Protein AF-A0A8D8NFB2-F1 (afdb_monomer)

Foldseek 3Di:
DDDDDDDDDDPPPPPDVVVVPPDDPDPDPPDPPPPPPPPDDCVSVVDDPPPDPPDPPDDLLVCLLVLNDDLVNCVVDPCQQDADPVRDGSLNSNVVSVNVNSNVSCVVNPDPPDVPPDDD

Secondary structure (DSSP, 8-state):
----------------TTGGGSS-----TTS----------TTTTT-PPP---S-----HHHHHHHT---HHHHHH-TTTT---TTS--HHHHHHHTT-HHHHHHHHHHS---S--SS--

Radius of gyration: 38.21 Å; Cα contacts (8 Å, |Δi|>4): 72; chains: 1; bounding box: 85×61×91 Å

InterPro domains:
  IPR002110 Ankyrin repeat [PF00023] (86-107)
  IPR002110 Ankyrin repeat [PS50088] (86-108)
  IPR036770 Ankyrin repeat-containing domain superfamily [G3DSA:1.25.40.20] (28-113)
  IPR036770 Ankyrin repeat-containing domain superfamily [SSF48403] (51-108)

Organism: Culex pipiens (NCBI:txid7175)

Mean predicted aligned error: 18.85 Å

Sequence (120 aa):
MSSSPNSDEERKLDFNPLLLAGSGNRKSAFLPYKPTTTVLTNLQRGNTEANIPSEICLNFHEKTGQGEITEEQVRAEKTVDSVDSNNYTPLHWACYYGQLSSVQILIKLVPWEGKLGHRF

pLDDT: mean 70.87, std 17.36, range [35.88, 95.38]

Nearest PDB structures (foldseek):
  3uxg-assembly1_A  TM=8.932E-01  e=1.531E-02  Homo sapiens
  3v30-assembly1_A  TM=8.862E-01  e=3.362E-02  Homo sapiens
  4qqi-assembly1_A  TM=9.117E-01  e=2.147E-01  Homo sapiens
  8csl-assembly1_A  TM=8.448E-01  e=3.561E-01  Homo sapiens

Solvent-accessible surface area (backbone atoms only — not comparable to full-atom values): 8205 Å² total; per-residue (Å²): 144,84,81,87,85,91,83,90,82,85,79,79,72,82,81,61,78,76,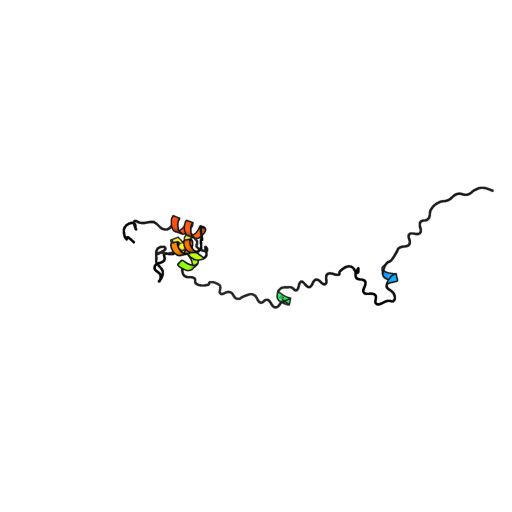70,74,70,70,84,70,98,69,86,61,93,79,59,81,80,70,78,78,75,78,77,65,52,62,71,77,71,66,64,69,84,79,87,66,72,94,67,80,89,65,54,70,43,54,34,21,34,70,40,75,61,49,72,66,58,56,69,68,42,90,58,70,75,49,56,49,99,84,69,44,32,27,63,52,36,5,58,75,61,64,20,62,70,26,39,53,50,47,65,72,69,52,76,85,74,74,74,89,72,73,77,134

Structure (mmCIF, N/CA/C/O backbone):
data_AF-A0A8D8NFB2-F1
#
_entry.id   AF-A0A8D8NFB2-F1
#
loop_
_atom_site.group_PDB
_atom_site.id
_atom_site.type_symbol
_atom_site.label_atom_id
_atom_site.label_alt_id
_atom_site.label_comp_id
_atom_site.label_asym_id
_atom_site.label_entity_id
_atom_site.label_seq_id
_atom_site.pdbx_PDB_ins_code
_atom_site.Cartn_x
_atom_site.Cartn_y
_atom_site.Cartn_z
_atom_site.occupancy
_atom_site.B_iso_or_equiv
_atom_site.auth_seq_id
_atom_site.auth_comp_id
_atom_site.auth_asym_id
_atom_site.auth_atom_id
_atom_site.pdbx_PDB_model_num
ATOM 1 N N . MET A 1 1 ? -73.902 41.406 66.898 1.00 44.44 1 MET A N 1
ATOM 2 C CA . MET A 1 1 ? -73.338 40.041 66.875 1.00 44.44 1 MET A CA 1
ATOM 3 C C . MET A 1 1 ? -73.415 39.522 65.448 1.00 44.44 1 MET A C 1
ATOM 5 O O . MET A 1 1 ? -74.512 39.405 64.926 1.00 44.44 1 MET A O 1
ATOM 9 N N . SER A 1 2 ? -72.269 39.321 64.806 1.00 38.69 2 SER A N 1
ATOM 10 C CA . SER A 1 2 ? -72.095 38.982 63.379 1.00 38.69 2 SER A CA 1
ATOM 11 C C . SER A 1 2 ? -70.613 38.609 63.218 1.00 38.69 2 SER A C 1
ATOM 13 O O . SER A 1 2 ? -69.800 39.301 63.823 1.00 38.69 2 SER A O 1
ATOM 15 N N . SER A 1 3 ? -70.110 37.613 62.497 1.00 35.88 3 SER A N 1
ATOM 16 C CA . SER A 1 3 ? -70.592 36.544 61.610 1.00 35.88 3 SER A CA 1
ATOM 17 C C . SER A 1 3 ? -69.379 35.600 61.408 1.00 35.88 3 SER A C 1
ATOM 19 O O . SER A 1 3 ? -68.249 36.048 61.591 1.00 35.88 3 SER A O 1
ATOM 21 N N . SER A 1 4 ? -69.549 34.339 60.994 1.00 48.81 4 SER A N 1
ATOM 22 C CA . SER A 1 4 ? -68.459 33.551 60.352 1.00 48.81 4 SER A CA 1
ATOM 23 C C . SER A 1 4 ? -68.339 33.941 58.861 1.00 48.81 4 SER A C 1
ATOM 25 O O . SER A 1 4 ? -69.361 34.386 58.326 1.00 48.81 4 SER A O 1
ATOM 27 N N . PRO A 1 5 ? -67.169 33.831 58.170 1.00 46.78 5 PRO A N 1
ATOM 28 C CA . PRO A 1 5 ? -66.704 32.557 57.568 1.00 46.78 5 PRO A CA 1
ATOM 29 C C . PRO A 1 5 ? -65.159 32.387 57.373 1.00 46.78 5 PRO A C 1
ATOM 31 O O . PRO A 1 5 ? -64.368 33.262 57.696 1.00 46.78 5 PRO A O 1
ATOM 34 N N . ASN A 1 6 ? -64.772 31.213 56.846 1.00 45.38 6 ASN A N 1
ATOM 35 C CA . ASN A 1 6 ? -63.434 30.689 56.485 1.00 45.38 6 ASN A CA 1
ATOM 36 C C . ASN A 1 6 ? -62.511 31.618 55.668 1.00 45.38 6 ASN A C 1
ATOM 38 O O . ASN A 1 6 ? -63.019 32.322 54.801 1.00 45.38 6 ASN A O 1
ATOM 42 N N . SER A 1 7 ? -61.179 31.476 55.807 1.00 42.31 7 SER A N 1
ATOM 43 C CA . SER A 1 7 ? -60.202 31.262 54.700 1.00 42.31 7 SER A CA 1
ATOM 44 C C . SER A 1 7 ? -58.738 31.267 55.191 1.00 42.31 7 SER A C 1
ATOM 46 O O . SER A 1 7 ? -58.304 32.178 55.885 1.00 42.31 7 SER A O 1
ATOM 48 N N . ASP A 1 8 ? -58.013 30.217 54.799 1.00 48.75 8 ASP A N 1
ATOM 49 C CA . ASP A 1 8 ? -56.652 30.256 54.247 1.00 48.75 8 ASP A CA 1
ATOM 50 C C . ASP A 1 8 ? -55.477 30.750 55.114 1.00 48.75 8 ASP A C 1
ATOM 52 O O . ASP A 1 8 ? -55.071 31.899 55.035 1.00 48.75 8 ASP A O 1
ATOM 56 N N . GLU A 1 9 ? -54.789 29.822 55.790 1.00 46.47 9 GLU A N 1
ATOM 57 C CA . GLU A 1 9 ? -53.317 29.840 55.787 1.00 46.47 9 GLU A CA 1
ATOM 58 C C . GLU A 1 9 ? -52.770 28.404 55.723 1.00 46.47 9 GLU A C 1
ATOM 60 O O . GLU A 1 9 ? -52.725 27.657 56.707 1.00 46.47 9 GLU A O 1
ATOM 65 N N . GLU A 1 10 ? -52.375 28.010 54.510 1.00 48.19 10 GLU A N 1
ATOM 66 C CA . GLU A 1 10 ? -51.561 26.834 54.218 1.00 48.19 10 GLU A CA 1
ATOM 67 C C . GLU A 1 10 ? -50.286 26.844 55.072 1.00 48.19 10 GLU A C 1
ATOM 69 O O . GLU A 1 10 ? -49.319 27.551 54.784 1.00 48.19 10 GLU A O 1
ATOM 74 N N . ARG A 1 11 ? -50.216 25.979 56.087 1.00 50.34 11 ARG A N 1
ATOM 75 C CA . ARG A 1 11 ? -48.919 25.584 56.642 1.00 50.34 11 ARG A CA 1
ATOM 76 C C . ARG A 1 11 ? -48.228 24.680 55.627 1.00 50.34 11 ARG A C 1
ATOM 78 O O . ARG A 1 11 ? -48.408 23.462 55.655 1.00 50.34 11 ARG A O 1
ATOM 85 N N . LYS A 1 12 ? -47.428 25.279 54.742 1.00 45.62 12 LYS A N 1
ATOM 86 C CA . LYS A 1 12 ? -46.361 24.577 54.022 1.00 45.62 12 LYS A CA 1
ATOM 87 C C . LYS A 1 12 ? -45.394 24.022 55.061 1.00 45.62 12 LYS A C 1
ATOM 89 O O . LYS A 1 12 ? -44.517 24.712 55.565 1.00 45.62 12 LYS A O 1
ATOM 94 N N . LEU A 1 13 ? -45.628 22.775 55.447 1.00 47.94 13 LEU A N 1
ATOM 95 C CA . LEU A 1 13 ? -44.647 21.983 56.164 1.00 47.94 13 LEU A CA 1
ATOM 96 C C . LEU A 1 13 ? -43.522 21.711 55.168 1.00 47.94 13 LEU A C 1
ATOM 98 O O . LEU A 1 13 ? -43.679 20.878 54.276 1.00 47.94 13 LEU A O 1
ATOM 102 N N . ASP A 1 14 ? -42.419 22.442 55.303 1.00 49.03 14 ASP A N 1
ATOM 103 C CA . ASP A 1 14 ? -41.181 22.180 54.576 1.00 49.03 14 ASP A CA 1
ATOM 104 C C . ASP A 1 14 ? -40.691 20.780 54.957 1.00 49.03 14 ASP A C 1
ATOM 106 O O . ASP A 1 14 ? -40.036 20.549 55.978 1.00 49.03 14 ASP A O 1
ATOM 110 N N . PHE A 1 15 ? -41.112 19.804 54.159 1.00 55.28 15 PHE A N 1
ATOM 111 C CA . PHE A 1 15 ? -40.848 18.398 54.384 1.00 55.28 15 PHE A CA 1
ATOM 112 C C . PHE A 1 15 ? -39.375 18.139 54.068 1.00 55.28 15 PHE A C 1
ATOM 114 O O . PHE A 1 15 ? -39.011 17.891 52.923 1.00 55.28 15 PHE A O 1
ATOM 121 N N . ASN A 1 16 ? -38.512 18.234 55.080 1.00 54.22 16 ASN A N 1
ATOM 122 C CA . ASN A 1 16 ? -37.088 17.938 54.961 1.00 54.22 16 ASN A CA 1
ATOM 123 C C . ASN A 1 16 ? -36.855 16.428 55.141 1.00 54.22 16 ASN A C 1
ATOM 125 O O . ASN A 1 16 ? -36.821 15.946 56.279 1.00 54.22 16 ASN A O 1
ATOM 129 N N . PRO A 1 17 ? -36.638 15.649 54.060 1.00 52.06 17 PRO A N 1
ATOM 130 C CA . PRO A 1 17 ? -36.570 14.186 54.133 1.00 52.06 17 PRO A CA 1
ATOM 131 C C . PRO A 1 17 ? -35.305 13.689 54.847 1.00 52.06 17 PRO A C 1
ATOM 133 O O . PRO A 1 17 ? -35.190 12.514 55.185 1.00 52.06 17 PRO A O 1
ATOM 136 N N . LEU A 1 18 ? -34.345 14.590 55.078 1.00 53.81 18 LEU A N 1
ATOM 137 C CA . LEU A 1 18 ? -33.061 14.306 55.711 1.00 53.81 18 LEU A CA 1
ATOM 138 C C . LEU A 1 18 ? -33.159 14.122 57.231 1.00 53.81 18 LEU A C 1
ATOM 140 O O . LEU A 1 18 ? -32.266 13.509 57.811 1.00 53.81 18 LEU A O 1
ATOM 144 N N . LEU A 1 19 ? -34.224 14.606 57.883 1.00 51.75 19 LEU A N 1
ATOM 145 C CA . LEU A 1 19 ? -34.332 14.540 59.346 1.00 51.75 19 LEU A CA 1
ATOM 146 C C . LEU A 1 19 ? -34.880 13.198 59.870 1.00 51.75 19 LEU A C 1
ATOM 148 O O . LEU A 1 19 ? -34.699 1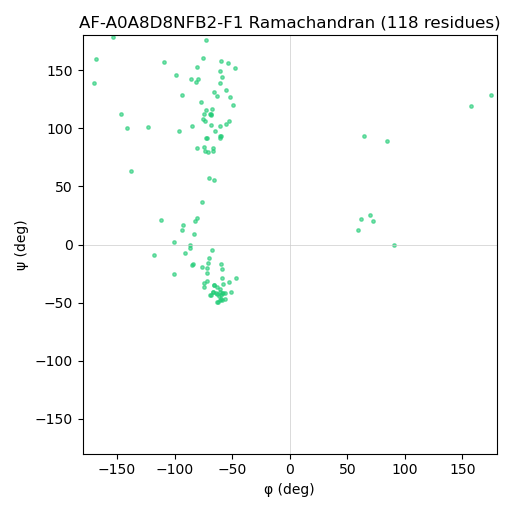2.885 61.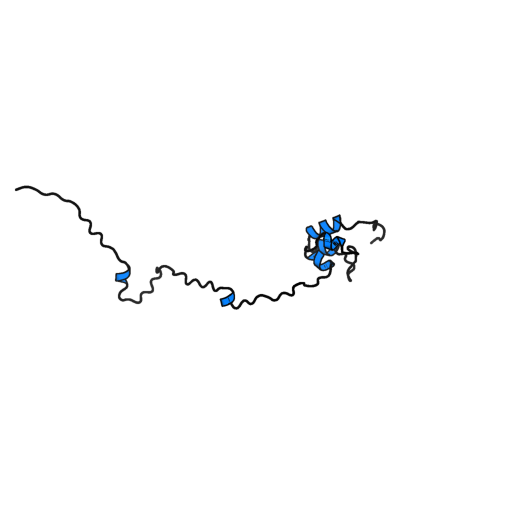042 1.00 51.75 19 LEU A O 1
ATOM 152 N N . LEU A 1 20 ? -35.508 12.377 59.016 1.00 50.56 20 LEU A N 1
ATOM 153 C CA . LEU A 1 20 ? -36.073 11.072 59.406 1.00 50.56 20 LEU A CA 1
ATOM 154 C C . LEU A 1 20 ? -35.048 9.920 59.341 1.00 50.56 20 LEU A C 1
ATOM 156 O O . LEU A 1 20 ? -35.349 8.791 59.717 1.00 50.56 20 LEU A O 1
ATOM 160 N N . ALA A 1 21 ? -33.820 10.188 58.889 1.00 52.41 21 ALA A N 1
ATOM 161 C CA . ALA A 1 21 ? -32.740 9.197 58.831 1.00 52.41 21 ALA A CA 1
ATOM 162 C C . ALA A 1 21 ? -31.985 9.032 60.170 1.00 52.41 21 ALA A C 1
ATOM 164 O O . ALA A 1 21 ? -30.948 8.369 60.228 1.00 52.41 21 ALA A O 1
ATOM 165 N N . GLY A 1 22 ? -32.491 9.632 61.252 1.00 53.34 22 GLY A N 1
ATOM 166 C CA . GLY A 1 22 ? -31.990 9.427 62.604 1.00 53.34 22 GLY A CA 1
ATOM 167 C C . GLY A 1 22 ? -32.436 8.078 63.165 1.00 53.34 22 GLY A C 1
ATOM 168 O O . GLY A 1 22 ? -33.583 7.916 63.563 1.00 53.34 22 GLY A O 1
ATOM 169 N N . SER A 1 23 ? -31.483 7.152 63.267 1.00 55.12 23 SER A N 1
ATOM 170 C CA . SER A 1 23 ? -31.572 5.854 63.951 1.00 55.12 23 SER A CA 1
ATOM 171 C C . SER A 1 23 ? -32.172 4.702 63.137 1.00 55.12 23 SER A C 1
ATOM 173 O O . SER A 1 23 ? -33.358 4.385 63.179 1.00 55.12 23 SER A O 1
ATOM 175 N N . GLY A 1 24 ? -31.291 4.004 62.423 1.00 51.16 24 GLY A N 1
ATOM 176 C CA . GLY A 1 24 ? -31.569 2.669 61.913 1.00 51.16 24 GLY A CA 1
ATOM 177 C C . GLY A 1 24 ? -30.683 2.331 60.730 1.00 51.16 24 GLY A C 1
ATOM 178 O O . GLY A 1 24 ? -30.760 2.978 59.693 1.00 51.16 24 GLY A O 1
ATOM 179 N N . ASN A 1 25 ? -29.872 1.286 60.876 1.00 54.38 25 ASN A N 1
ATOM 180 C CA . ASN A 1 25 ? -29.001 0.695 59.855 1.00 54.38 25 ASN A CA 1
ATOM 181 C C . ASN A 1 25 ? -29.809 0.065 58.693 1.00 54.38 25 ASN A C 1
ATOM 183 O O . ASN A 1 25 ? -29.692 -1.122 58.388 1.00 54.38 25 ASN A O 1
ATOM 187 N N . ARG A 1 26 ? -30.687 0.835 58.045 1.00 55.75 26 ARG A N 1
ATOM 188 C CA . ARG A 1 26 ? -31.522 0.370 56.938 1.00 55.75 26 ARG A CA 1
ATOM 189 C C . ARG A 1 26 ? -30.836 0.754 55.638 1.00 55.75 26 ARG A C 1
ATOM 191 O O . ARG A 1 26 ? -30.944 1.885 55.172 1.00 55.75 26 ARG A O 1
ATOM 198 N N . LYS A 1 27 ? -30.121 -0.208 55.054 1.00 56.69 27 LYS A N 1
ATOM 199 C CA . LYS A 1 27 ? -29.625 -0.132 53.675 1.00 56.69 27 LYS A CA 1
ATOM 200 C C . LYS A 1 27 ? -30.838 -0.170 52.738 1.00 56.69 27 LYS A C 1
ATOM 202 O O . LYS A 1 27 ? -31.226 -1.232 52.264 1.00 56.69 27 LYS A O 1
ATOM 207 N N . SER A 1 28 ? -31.505 0.968 52.559 1.00 55.81 28 SER A N 1
ATOM 208 C CA . SER A 1 28 ? -32.585 1.102 51.583 1.00 55.81 28 SER A CA 1
ATOM 209 C C . SER A 1 28 ? -32.011 0.894 50.182 1.00 55.81 28 SER A C 1
ATOM 211 O O . SER A 1 28 ? -31.046 1.559 49.807 1.00 55.81 28 SER A O 1
ATOM 213 N N . ALA A 1 29 ? -32.616 -0.005 49.405 1.00 57.41 29 ALA A N 1
ATOM 214 C CA . ALA A 1 29 ? -32.268 -0.249 48.003 1.00 57.41 29 ALA A CA 1
ATOM 215 C C . ALA A 1 29 ? -32.609 0.936 47.073 1.00 57.41 29 ALA A C 1
ATOM 217 O O . ALA A 1 29 ? -32.274 0.907 45.895 1.00 57.41 29 ALA A O 1
ATOM 218 N N . PHE A 1 30 ? -33.257 1.980 47.603 1.00 65.19 30 PHE A N 1
ATOM 219 C CA . PHE A 1 30 ? -33.712 3.158 46.861 1.00 65.19 30 PHE A CA 1
ATOM 220 C C . PHE A 1 30 ? -32.952 4.438 47.227 1.00 65.19 30 PHE A C 1
ATOM 222 O O . PHE A 1 30 ? -33.449 5.542 47.016 1.00 65.19 30 PHE A O 1
ATOM 229 N N . LEU A 1 31 ? -31.748 4.322 47.793 1.00 63.19 31 LEU A N 1
ATOM 230 C CA . LEU A 1 31 ? -30.850 5.473 47.839 1.00 63.19 31 LEU A CA 1
ATOM 231 C C . LEU A 1 31 ? -30.541 5.905 46.395 1.00 63.19 31 LEU A C 1
ATOM 233 O O . LEU A 1 31 ? -30.312 5.030 45.556 1.00 63.19 31 LEU A O 1
ATOM 237 N N . PRO A 1 32 ? -30.504 7.217 46.088 1.00 65.75 32 PRO A N 1
ATOM 238 C CA . PRO A 1 32 ? -29.977 7.688 44.817 1.00 65.75 32 PRO A CA 1
ATOM 239 C C . PRO A 1 32 ? -28.618 7.030 44.600 1.00 65.75 32 PRO A C 1
ATOM 241 O O . PRO A 1 32 ? -27.727 7.176 45.444 1.00 65.75 32 PRO A O 1
ATOM 244 N N . TYR A 1 33 ? -28.479 6.269 43.510 1.00 61.84 33 TYR A N 1
ATOM 245 C CA . TYR A 1 33 ? -27.187 5.743 43.097 1.00 61.84 33 TYR A CA 1
ATOM 246 C C . TYR A 1 33 ? -26.266 6.949 42.954 1.00 61.84 33 TYR A C 1
ATOM 248 O O . TYR A 1 33 ? -26.381 7.716 42.003 1.00 61.84 33 TYR A O 1
ATOM 256 N N . LYS A 1 34 ? -25.373 7.154 43.925 1.00 61.84 34 LYS A N 1
ATOM 257 C CA . LYS A 1 34 ? -24.195 7.976 43.699 1.00 61.84 34 LYS A CA 1
ATOM 258 C C . LYS A 1 34 ? -23.380 7.148 42.717 1.00 61.84 34 LYS A C 1
ATOM 260 O O . LYS A 1 34 ? -22.950 6.064 43.119 1.00 61.84 34 LYS A O 1
ATOM 265 N N . PRO A 1 35 ? -23.216 7.555 41.447 1.00 57.81 35 PRO A N 1
ATOM 266 C CA . PRO A 1 35 ? -22.238 6.893 40.616 1.00 57.81 35 PRO A CA 1
ATOM 267 C C . PRO A 1 35 ? -20.905 7.121 41.324 1.00 57.81 35 PRO A C 1
ATOM 269 O O . PRO A 1 35 ? -20.350 8.217 41.308 1.00 57.81 35 PRO A O 1
ATOM 272 N N . THR A 1 36 ? -20.411 6.106 42.030 1.00 60.81 36 THR A N 1
ATOM 273 C CA . THR A 1 36 ? -18.994 6.026 42.351 1.00 60.81 36 THR A CA 1
ATOM 274 C C . THR A 1 36 ? -18.349 5.809 40.998 1.00 60.81 36 THR A C 1
ATOM 276 O O . THR A 1 36 ? -18.218 4.677 40.547 1.00 60.81 36 THR A O 1
ATOM 279 N N . THR A 1 37 ? -18.123 6.900 40.273 1.00 59.03 37 THR A N 1
ATOM 280 C CA . THR A 1 37 ? -17.576 6.901 38.925 1.00 59.03 37 THR A CA 1
ATOM 281 C C . THR A 1 37 ? -16.199 6.261 39.007 1.00 59.03 37 THR A C 1
ATOM 283 O O . THR A 1 37 ? -15.211 6.920 39.306 1.00 59.03 37 THR A O 1
ATOM 286 N N . THR A 1 38 ? -16.125 4.954 38.770 1.00 61.75 38 THR A N 1
ATOM 287 C CA . THR A 1 38 ? -14.879 4.180 38.717 1.00 61.75 38 THR A CA 1
ATOM 288 C C . THR A 1 38 ? -14.181 4.344 37.371 1.00 61.75 38 THR A C 1
ATOM 290 O O . THR A 1 38 ? -13.380 3.499 36.972 1.00 61.75 38 THR A O 1
ATOM 293 N N . VAL A 1 39 ? -14.457 5.439 36.654 1.00 68.75 39 VAL A N 1
ATOM 294 C CA . VAL A 1 39 ? -13.742 5.789 35.429 1.00 68.75 39 VAL A CA 1
ATOM 295 C C . VAL A 1 39 ? -12.358 6.277 35.838 1.00 68.75 39 VAL A C 1
ATOM 297 O O . VAL A 1 39 ? -12.091 7.468 35.958 1.00 68.75 39 VAL A O 1
ATOM 300 N N . LEU A 1 40 ? -11.486 5.312 36.108 1.00 66.00 40 LEU A N 1
ATOM 301 C CA . LEU A 1 40 ? -10.072 5.546 36.290 1.00 66.00 40 LEU A CA 1
ATOM 302 C C . LEU A 1 40 ? -9.492 6.018 34.950 1.00 66.00 40 LEU A C 1
ATOM 304 O O . LEU A 1 40 ? -9.754 5.424 33.898 1.00 66.00 40 LEU A O 1
ATOM 308 N N . THR A 1 41 ? -8.732 7.107 34.985 1.00 73.88 41 THR A N 1
ATOM 309 C CA . THR A 1 41 ? -7.965 7.616 33.842 1.00 73.88 41 THR A CA 1
ATOM 310 C C . THR A 1 41 ? -6.964 6.554 33.372 1.00 73.88 41 THR A C 1
ATOM 312 O O . THR A 1 41 ? -6.593 5.661 34.135 1.00 73.88 41 THR A O 1
ATOM 315 N N . ASN A 1 42 ? -6.498 6.623 32.121 1.00 65.69 42 ASN A N 1
ATOM 316 C CA . ASN A 1 42 ? -5.527 5.651 31.587 1.00 65.69 42 ASN A CA 1
ATOM 317 C C . ASN A 1 42 ? -4.280 5.498 32.481 1.00 65.69 42 ASN A C 1
ATOM 319 O O . ASN A 1 42 ? -3.765 4.392 32.629 1.00 65.69 42 ASN A O 1
ATOM 323 N N . LEU A 1 43 ? -3.882 6.579 33.158 1.00 66.12 43 LEU A N 1
ATOM 324 C CA . LEU A 1 43 ? -2.793 6.604 34.132 1.00 66.12 43 LEU A CA 1
ATOM 325 C C . LEU A 1 43 ? -3.096 5.779 35.394 1.00 66.12 43 LEU A C 1
ATOM 327 O O . LEU A 1 43 ? -2.246 5.035 35.870 1.00 66.12 43 LEU A O 1
ATOM 331 N N . GLN A 1 44 ? -4.327 5.847 35.907 1.00 72.81 44 GLN A N 1
ATOM 332 C CA . GLN A 1 44 ? -4.771 5.067 37.069 1.00 72.81 44 GLN A CA 1
ATOM 333 C C . GLN A 1 44 ? -4.920 3.564 36.764 1.00 72.81 44 GLN A C 1
ATOM 335 O O . GLN A 1 44 ? -4.979 2.762 37.692 1.00 72.81 44 GLN A O 1
ATOM 340 N N . ARG A 1 45 ? -4.963 3.177 35.479 1.00 70.81 45 ARG A N 1
ATOM 341 C CA . ARG A 1 45 ? -4.922 1.775 35.023 1.00 70.81 45 ARG A CA 1
ATOM 342 C C . ARG A 1 45 ? -3.509 1.251 34.739 1.00 70.81 45 ARG A C 1
ATOM 344 O O . ARG A 1 45 ? -3.368 0.061 34.490 1.00 70.81 45 ARG A O 1
ATOM 351 N N . GLY A 1 46 ? -2.481 2.103 34.777 1.00 69.69 46 GLY A N 1
ATOM 352 C CA . GLY A 1 46 ? -1.103 1.700 34.477 1.00 69.69 46 GLY A CA 1
ATOM 353 C C . GLY A 1 46 ? -0.832 1.425 32.994 1.00 69.69 46 GLY A C 1
ATOM 354 O O . GLY A 1 46 ? 0.138 0.745 32.674 1.00 69.69 46 GLY A O 1
ATOM 355 N N . ASN A 1 47 ? -1.661 1.944 32.082 1.00 74.44 47 ASN A N 1
ATOM 356 C CA . ASN A 1 47 ? -1.398 1.827 30.649 1.00 74.44 47 ASN A CA 1
ATOM 357 C C . ASN A 1 47 ? -0.249 2.775 30.275 1.00 74.44 47 ASN A C 1
ATOM 359 O O . ASN A 1 47 ? -0.439 3.990 30.229 1.00 74.44 47 ASN A O 1
ATOM 363 N N . THR A 1 48 ? 0.937 2.228 30.022 1.00 71.75 48 THR A N 1
ATOM 364 C CA . THR A 1 48 ? 2.068 2.966 29.446 1.00 71.75 48 THR A CA 1
ATOM 365 C C . THR A 1 48 ? 1.914 3.047 27.932 1.00 71.75 48 THR A C 1
ATOM 367 O O . THR A 1 48 ? 1.507 2.066 27.308 1.00 71.75 48 THR A O 1
ATOM 370 N N . GLU A 1 49 ? 2.239 4.197 27.338 1.00 71.81 49 GLU A N 1
ATOM 371 C CA . GLU A 1 49 ? 2.263 4.362 25.882 1.00 71.81 49 GLU A CA 1
ATOM 372 C C . GLU A 1 49 ? 3.122 3.258 25.254 1.00 71.81 49 GLU A C 1
ATOM 374 O O . GLU A 1 49 ? 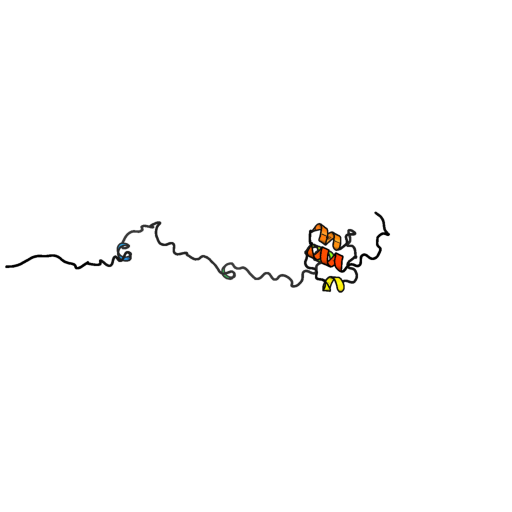4.257 3.016 25.673 1.00 71.81 49 GLU A O 1
ATOM 379 N N . ALA A 1 50 ? 2.556 2.534 24.287 1.00 67.69 50 ALA A N 1
ATOM 380 C CA . ALA A 1 50 ? 3.299 1.511 23.575 1.00 67.69 50 ALA A CA 1
ATOM 381 C C . ALA A 1 50 ? 4.381 2.205 22.740 1.00 67.69 50 ALA A C 1
ATOM 383 O O . ALA A 1 50 ? 4.066 2.972 21.832 1.00 67.69 50 ALA A O 1
ATOM 384 N N . ASN A 1 51 ? 5.651 1.933 23.047 1.00 74.81 51 ASN A N 1
ATOM 385 C CA . ASN A 1 51 ? 6.777 2.325 22.206 1.00 74.81 51 ASN A CA 1
ATOM 386 C C . ASN A 1 51 ? 6.766 1.455 20.941 1.00 74.81 51 ASN A C 1
ATOM 388 O O . ASN A 1 51 ? 7.448 0.432 20.866 1.00 74.81 51 ASN A O 1
ATOM 392 N N . ILE A 1 52 ? 5.908 1.811 19.989 1.00 72.62 52 ILE A N 1
ATOM 393 C CA . ILE A 1 52 ? 5.851 1.175 18.677 1.00 72.62 52 ILE A CA 1
ATOM 394 C C . ILE A 1 52 ? 7.037 1.744 17.885 1.00 72.62 52 ILE A C 1
ATOM 396 O O . ILE A 1 52 ? 7.132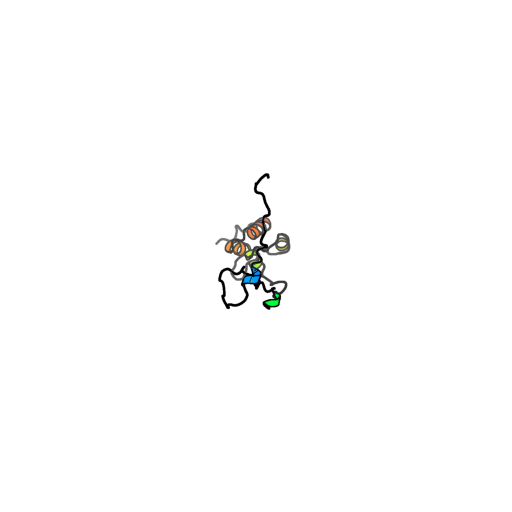 2.970 17.775 1.00 72.62 52 ILE A O 1
ATOM 400 N N . PRO A 1 53 ? 7.967 0.915 17.369 1.00 67.44 53 PRO A N 1
ATOM 401 C CA . PRO A 1 53 ? 9.047 1.422 16.531 1.00 67.44 53 PRO A CA 1
ATOM 402 C C . PRO A 1 53 ? 8.439 2.193 15.359 1.00 67.44 53 PRO A C 1
ATOM 404 O O . PRO A 1 53 ? 7.491 1.725 14.730 1.00 67.44 53 PRO A O 1
ATOM 407 N N . SER A 1 54 ? 8.973 3.387 15.104 1.00 65.69 54 SER A N 1
ATOM 408 C CA . SER A 1 54 ? 8.365 4.392 14.228 1.00 65.69 54 SER A CA 1
ATOM 409 C C . SER A 1 54 ? 8.143 3.918 12.793 1.00 65.69 54 SER A C 1
ATOM 411 O O . SER A 1 54 ? 7.290 4.475 12.117 1.00 65.69 54 SER A O 1
ATOM 413 N N . GLU A 1 55 ? 8.856 2.883 12.342 1.00 63.03 55 GLU A N 1
ATOM 414 C CA . GLU A 1 55 ? 8.611 2.234 11.057 1.00 63.03 55 GLU A CA 1
ATOM 415 C C . GLU A 1 55 ? 8.916 0.736 11.159 1.00 63.03 55 GLU A C 1
ATOM 417 O O . GLU A 1 55 ? 10.067 0.320 11.309 1.00 63.03 55 GLU A O 1
ATOM 422 N N . ILE A 1 56 ? 7.883 -0.102 11.062 1.00 64.44 56 ILE A N 1
ATOM 423 C CA . ILE A 1 56 ? 8.084 -1.513 10.734 1.00 64.44 56 ILE A CA 1
ATOM 424 C C . ILE A 1 56 ? 8.538 -1.524 9.272 1.00 64.44 56 ILE A C 1
ATOM 426 O O . ILE A 1 56 ? 7.789 -1.134 8.377 1.00 64.44 56 ILE A O 1
ATOM 430 N N . CYS A 1 57 ? 9.792 -1.903 9.025 1.00 64.19 57 CYS A N 1
ATOM 431 C CA . CYS A 1 57 ? 10.347 -1.942 7.676 1.00 64.19 57 CYS A CA 1
ATOM 432 C C . CYS A 1 57 ? 9.772 -3.154 6.929 1.00 64.19 57 CYS A C 1
ATOM 434 O O . CYS A 1 57 ? 10.347 -4.238 6.936 1.00 64.19 57 CYS A O 1
ATOM 436 N N . LEU A 1 58 ? 8.585 -2.974 6.356 1.00 72.00 58 LEU A N 1
ATOM 437 C CA . LEU A 1 58 ? 7.895 -3.986 5.564 1.00 72.00 58 LEU A CA 1
ATOM 438 C C . LEU A 1 58 ? 8.465 -4.045 4.145 1.00 72.00 58 LEU A C 1
ATOM 440 O O . LEU A 1 58 ? 8.761 -3.004 3.541 1.00 72.00 58 LEU A O 1
ATOM 444 N N . ASN A 1 59 ? 8.558 -5.254 3.594 1.00 86.12 59 ASN A N 1
ATOM 445 C CA . ASN A 1 59 ? 8.850 -5.465 2.179 1.00 86.12 59 ASN A CA 1
ATOM 446 C C . ASN A 1 59 ? 7.746 -4.800 1.332 1.00 86.12 59 ASN A C 1
ATOM 448 O O . ASN A 1 59 ? 6.586 -4.731 1.741 1.00 86.12 59 ASN A O 1
ATOM 452 N N . PHE A 1 60 ? 8.082 -4.324 0.131 1.00 87.56 60 PHE A N 1
ATOM 453 C CA . PHE A 1 60 ? 7.126 -3.704 -0.790 1.00 87.56 60 PHE A CA 1
ATOM 454 C C . PHE A 1 60 ? 5.882 -4.585 -1.008 1.00 87.56 60 PHE A C 1
ATOM 456 O O . PHE A 1 60 ? 4.758 -4.096 -0.943 1.00 87.56 60 PHE A O 1
ATOM 463 N N . HIS A 1 61 ? 6.071 -5.900 -1.144 1.00 89.50 61 HIS A N 1
ATOM 464 C CA . HIS A 1 61 ? 4.995 -6.891 -1.245 1.00 89.50 61 HIS A CA 1
ATOM 465 C C . HIS A 1 61 ? 4.019 -6.836 -0.057 1.00 89.50 61 HIS A C 1
ATOM 467 O O . HIS A 1 61 ? 2.804 -6.776 -0.240 1.00 89.50 61 HIS A O 1
ATOM 473 N N . GLU A 1 62 ? 4.538 -6.777 1.166 1.00 88.94 62 GLU A N 1
ATOM 474 C CA . GLU A 1 62 ? 3.729 -6.709 2.385 1.00 88.94 62 GLU A CA 1
ATOM 475 C C . GLU A 1 62 ? 2.966 -5.385 2.463 1.00 88.94 62 GLU A C 1
ATOM 477 O O . GLU A 1 62 ? 1.772 -5.386 2.765 1.00 88.94 62 GLU A O 1
ATOM 482 N N . LYS A 1 63 ? 3.608 -4.268 2.091 1.00 88.88 63 LYS A N 1
ATOM 483 C CA . LYS A 1 63 ? 2.950 -2.952 2.020 1.00 88.88 63 LYS A CA 1
ATOM 484 C C . LYS A 1 63 ? 1.766 -2.964 1.052 1.00 88.88 63 LYS A C 1
ATOM 486 O O . LYS A 1 63 ? 0.701 -2.440 1.376 1.00 88.88 63 LYS A O 1
ATOM 491 N N . THR A 1 64 ? 1.910 -3.612 -0.110 1.00 91.31 64 THR A N 1
ATOM 492 C CA . THR A 1 64 ? 0.792 -3.771 -1.059 1.00 91.31 64 THR A CA 1
ATOM 493 C C . THR A 1 64 ? -0.336 -4.649 -0.513 1.00 91.31 64 THR A C 1
ATOM 495 O O . THR A 1 64 ? -1.504 -4.367 -0.772 1.00 91.31 64 THR A O 1
ATOM 498 N N . GLY A 1 65 ? -0.012 -5.677 0.278 1.00 91.19 65 GLY A N 1
ATOM 499 C CA . GLY A 1 65 ? -1.002 -6.526 0.947 1.00 91.19 65 GLY A CA 1
ATOM 500 C C . GLY A 1 65 ? -1.729 -5.839 2.109 1.00 91.19 65 GLY A C 1
ATOM 501 O O . GLY A 1 65 ? -2.856 -6.214 2.432 1.00 91.19 65 GLY A O 1
ATOM 502 N N . GLN A 1 66 ? -1.123 -4.817 2.717 1.00 89.94 66 GLN A N 1
ATOM 503 C CA . GLN A 1 66 ? -1.738 -4.034 3.794 1.00 89.94 66 GLN A CA 1
ATOM 504 C C . GLN A 1 66 ? -2.629 -2.891 3.299 1.00 89.94 66 GLN A C 1
ATOM 506 O O . GLN A 1 66 ? -3.454 -2.400 4.063 1.00 89.94 66 GLN A O 1
ATOM 511 N N . GLY A 1 67 ? -2.508 -2.478 2.035 1.00 90.25 67 GLY A N 1
ATOM 512 C CA . GLY A 1 67 ? -3.285 -1.350 1.519 1.00 90.25 67 GLY A CA 1
ATOM 513 C C . GLY A 1 67 ? -2.603 0.014 1.675 1.00 90.25 67 GLY A C 1
ATOM 514 O O . GLY A 1 67 ? -3.171 1.020 1.261 1.00 90.25 67 GLY A O 1
ATOM 515 N N . GLU A 1 68 ? -1.399 0.069 2.252 1.00 85.81 68 GLU A N 1
ATOM 516 C CA . GLU A 1 68 ? -0.747 1.313 2.705 1.00 85.81 68 GLU A CA 1
ATOM 517 C C . GLU A 1 68 ? 0.187 1.955 1.663 1.00 85.81 68 GLU A C 1
ATOM 519 O O . GLU A 1 68 ? 1.026 2.793 1.993 1.00 85.81 68 GLU A O 1
ATOM 524 N N . ILE A 1 69 ? 0.072 1.567 0.391 1.00 90.62 69 ILE A N 1
ATOM 525 C CA . ILE A 1 69 ? 0.940 2.095 -0.671 1.00 90.62 69 ILE A CA 1
ATOM 526 C C . ILE A 1 69 ? 0.408 3.405 -1.251 1.00 90.62 69 ILE A C 1
ATOM 528 O O . ILE A 1 69 ? -0.793 3.557 -1.480 1.00 90.62 69 ILE A O 1
ATOM 532 N N . THR A 1 70 ? 1.316 4.323 -1.579 1.00 90.94 70 THR A N 1
ATOM 533 C CA . THR A 1 70 ? 0.998 5.572 -2.286 1.00 90.94 70 THR A CA 1
ATOM 534 C C . THR A 1 70 ? 1.519 5.567 -3.723 1.00 90.94 70 THR A C 1
ATOM 536 O O . THR A 1 70 ? 2.469 4.862 -4.061 1.00 90.94 70 THR A O 1
ATOM 539 N N . GLU A 1 71 ? 0.926 6.388 -4.597 1.00 89.00 71 GLU A N 1
ATOM 540 C CA . GLU A 1 71 ? 1.379 6.524 -5.992 1.00 89.00 71 GLU A CA 1
ATOM 541 C C . GLU A 1 71 ? 2.853 6.964 -6.095 1.00 89.00 71 GLU A C 1
ATOM 543 O O . GLU A 1 71 ? 3.576 6.551 -7.001 1.00 89.00 71 GLU A O 1
ATOM 548 N N . GLU A 1 72 ? 3.311 7.789 -5.154 1.00 87.50 72 GLU A N 1
ATOM 549 C CA . GLU A 1 72 ? 4.688 8.286 -5.079 1.00 87.50 72 GLU A CA 1
ATOM 550 C C . GLU A 1 72 ? 5.671 7.171 -4.733 1.00 87.50 72 GLU A C 1
ATOM 552 O O . GLU A 1 72 ? 6.712 7.059 -5.380 1.00 87.50 72 GLU A O 1
ATOM 557 N N . GLN A 1 73 ? 5.319 6.313 -3.770 1.00 86.81 73 GLN A N 1
ATOM 558 C CA . GLN A 1 73 ? 6.113 5.135 -3.424 1.00 86.81 73 GLN A CA 1
ATOM 559 C C . GLN A 1 73 ? 6.228 4.188 -4.617 1.00 86.81 73 GLN A C 1
ATOM 561 O O . GLN A 1 73 ? 7.323 3.739 -4.934 1.00 86.81 73 GLN A O 1
ATOM 566 N N . VAL A 1 74 ? 5.122 3.940 -5.322 1.00 87.75 74 VAL A N 1
ATOM 567 C CA . VAL A 1 74 ? 5.099 3.072 -6.511 1.00 87.75 74 VAL A CA 1
ATOM 568 C C . VAL A 1 74 ? 5.915 3.673 -7.660 1.00 87.75 74 VAL A C 1
ATOM 570 O O . VAL A 1 74 ? 6.573 2.942 -8.389 1.00 87.75 74 VAL A O 1
ATOM 573 N N . ARG A 1 75 ? 5.931 5.001 -7.816 1.00 84.69 75 ARG A N 1
ATOM 574 C CA . ARG A 1 75 ? 6.752 5.678 -8.835 1.00 84.69 75 ARG A CA 1
ATOM 575 C C . ARG A 1 75 ? 8.241 5.716 -8.476 1.00 84.69 75 ARG A C 1
ATOM 577 O O . ARG A 1 75 ? 9.079 5.703 -9.374 1.00 84.69 75 ARG A O 1
ATOM 584 N N . ALA A 1 76 ? 8.565 5.818 -7.188 1.00 85.25 76 ALA A N 1
ATOM 585 C CA . ALA A 1 76 ? 9.938 5.738 -6.694 1.00 85.25 76 ALA A CA 1
ATOM 586 C C . ALA A 1 76 ? 10.488 4.306 -6.781 1.00 85.25 76 ALA A C 1
ATOM 588 O O . ALA A 1 76 ? 11.686 4.111 -6.996 1.00 85.25 76 ALA A O 1
ATOM 589 N N . GLU A 1 77 ? 9.609 3.314 -6.643 1.00 82.19 77 GLU A N 1
ATOM 590 C CA . GLU A 1 77 ? 9.939 1.904 -6.756 1.00 82.19 77 GLU A CA 1
ATOM 591 C C . GLU A 1 77 ? 10.300 1.554 -8.206 1.00 82.19 77 GLU A C 1
ATOM 593 O O . GLU A 1 77 ? 9.479 1.568 -9.122 1.00 82.19 77 GLU A O 1
ATOM 598 N N . LYS A 1 78 ? 11.572 1.221 -8.430 1.00 71.81 78 LYS A N 1
ATOM 599 C CA . LYS A 1 78 ? 12.104 0.960 -9.775 1.00 71.81 78 LYS A CA 1
ATOM 600 C C . LYS A 1 78 ? 11.603 -0.369 -10.356 1.00 71.81 78 LYS A C 1
ATOM 602 O O . LYS A 1 78 ? 11.655 -0.562 -11.570 1.00 71.81 78 LYS A O 1
ATOM 607 N N . THR A 1 79 ? 11.142 -1.287 -9.503 1.00 74.88 79 THR A N 1
ATOM 608 C CA . THR A 1 79 ? 10.724 -2.647 -9.876 1.00 74.88 79 THR A CA 1
ATOM 609 C C . THR A 1 79 ? 9.441 -3.074 -9.160 1.00 74.88 79 THR A C 1
ATOM 611 O O . THR A 1 79 ? 9.418 -4.054 -8.418 1.00 74.88 79 THR A O 1
ATOM 614 N N . VAL A 1 80 ? 8.347 -2.367 -9.441 1.00 82.00 80 VAL A N 1
ATOM 615 C CA . VAL A 1 80 ? 6.975 -2.685 -8.979 1.00 82.00 80 VAL A CA 1
ATOM 616 C C . VAL A 1 80 ? 6.454 -4.058 -9.429 1.00 82.00 80 VAL A C 1
ATOM 618 O O . VAL A 1 80 ? 5.511 -4.586 -8.851 1.00 82.00 80 VAL A O 1
ATOM 621 N N . ASP A 1 81 ? 7.109 -4.646 -10.430 1.00 82.44 81 ASP A N 1
ATOM 622 C CA . ASP A 1 81 ? 6.846 -5.972 -10.999 1.00 82.44 81 ASP A CA 1
ATOM 623 C C . ASP A 1 81 ? 7.807 -7.062 -10.498 1.00 82.44 81 ASP A C 1
ATOM 625 O O . ASP A 1 81 ? 7.763 -8.195 -10.989 1.00 82.44 81 ASP A O 1
ATOM 629 N N . SER A 1 82 ? 8.731 -6.724 -9.590 1.00 86.50 82 SER A N 1
ATOM 630 C CA . SER A 1 82 ? 9.641 -7.717 -9.010 1.00 86.50 82 SER A CA 1
ATOM 631 C C . SER A 1 82 ? 8.845 -8.816 -8.316 1.00 86.50 82 SER A C 1
ATOM 633 O O . SER A 1 82 ? 7.784 -8.564 -7.766 1.00 86.50 82 SER A O 1
ATOM 635 N N . VAL A 1 83 ? 9.326 -10.051 -8.387 1.00 88.56 83 VAL A N 1
ATOM 636 C CA . VAL A 1 83 ? 8.690 -11.171 -7.695 1.00 88.56 83 VAL A CA 1
ATOM 637 C C . VAL A 1 83 ? 9.410 -11.455 -6.386 1.00 88.56 83 VAL A C 1
ATOM 639 O O . VAL A 1 83 ? 10.632 -11.323 -6.302 1.00 88.56 83 VAL A O 1
ATOM 642 N N . ASP A 1 84 ? 8.654 -11.869 -5.3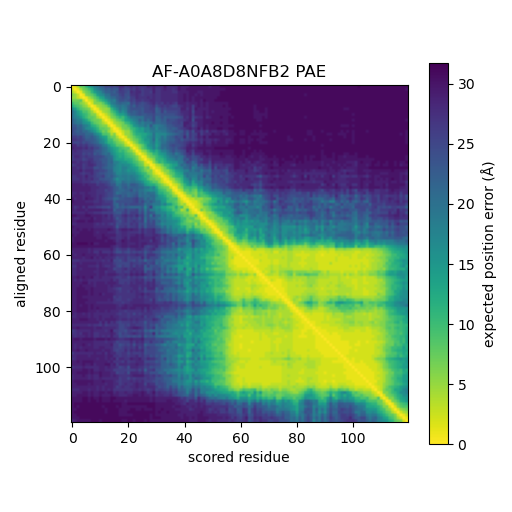76 1.00 88.12 84 ASP A N 1
ATOM 643 C CA . ASP A 1 84 ? 9.205 -12.393 -4.130 1.00 88.12 84 ASP A CA 1
ATOM 644 C C . ASP A 1 84 ? 9.793 -13.811 -4.330 1.00 88.12 84 ASP A C 1
ATOM 646 O O . ASP A 1 84 ? 9.660 -14.428 -5.388 1.00 88.12 84 ASP A O 1
ATOM 650 N N . SER A 1 85 ? 10.404 -14.363 -3.284 1.00 89.75 85 SER A N 1
ATOM 651 C CA . SER A 1 85 ? 10.911 -15.739 -3.168 1.00 89.75 85 SER A CA 1
ATOM 652 C C . SER A 1 85 ? 9.935 -16.830 -3.636 1.00 89.75 85 SER A C 1
ATOM 654 O O . SER A 1 85 ? 10.362 -17.873 -4.125 1.00 89.75 85 SER A O 1
ATOM 656 N N . ASN A 1 86 ? 8.628 -16.574 -3.539 1.00 88.19 86 ASN A N 1
ATOM 657 C CA . ASN A 1 86 ? 7.562 -17.475 -3.982 1.00 88.19 86 ASN A CA 1
ATOM 658 C C . ASN A 1 86 ? 7.071 -17.202 -5.418 1.00 88.19 86 ASN A C 1
ATOM 660 O O . ASN A 1 86 ? 6.030 -17.717 -5.816 1.00 88.19 86 ASN A O 1
ATOM 664 N N . ASN A 1 87 ? 7.786 -16.385 -6.195 1.00 89.62 87 ASN A N 1
ATOM 665 C CA . ASN A 1 87 ? 7.404 -15.926 -7.536 1.00 89.62 87 ASN A CA 1
ATOM 666 C C . ASN A 1 87 ? 6.103 -15.098 -7.595 1.00 89.62 87 ASN A C 1
ATOM 668 O O . ASN A 1 87 ? 5.486 -14.974 -8.653 1.00 89.62 87 ASN A O 1
ATOM 672 N N . TYR A 1 88 ? 5.685 -14.497 -6.478 1.00 88.88 88 TYR A N 1
ATOM 673 C CA . TYR A 1 88 ? 4.519 -13.614 -6.438 1.00 88.88 88 TYR A CA 1
ATOM 674 C C . TYR A 1 88 ? 4.922 -12.159 -6.631 1.00 88.88 88 TYR A C 1
ATOM 676 O O . TYR A 1 88 ? 5.778 -11.653 -5.915 1.00 88.88 88 TYR A O 1
ATOM 684 N N . THR A 1 89 ? 4.261 -11.482 -7.568 1.00 91.12 89 THR A N 1
ATOM 685 C CA . THR A 1 89 ? 4.367 -10.024 -7.734 1.00 91.12 89 THR A CA 1
ATOM 686 C C . THR A 1 89 ? 3.572 -9.284 -6.648 1.00 91.12 89 THR A C 1
ATOM 688 O O . THR A 1 89 ? 2.627 -9.853 -6.092 1.00 91.12 89 THR A O 1
ATOM 691 N N . PRO A 1 90 ? 3.846 -7.996 -6.386 1.00 90.94 90 PRO A N 1
ATOM 692 C CA . PRO A 1 90 ? 3.105 -7.191 -5.414 1.00 90.94 90 PRO A CA 1
ATOM 693 C C . PRO A 1 90 ? 1.605 -7.101 -5.739 1.00 90.94 90 PRO A C 1
ATOM 695 O O . PRO A 1 90 ? 0.761 -7.059 -4.847 1.00 90.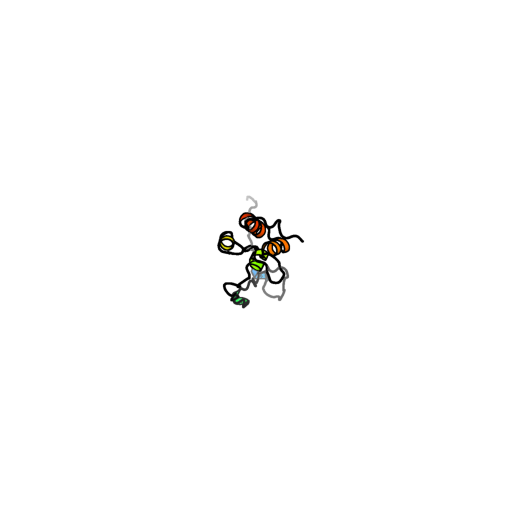94 90 PRO A O 1
ATOM 698 N N . LEU A 1 91 ? 1.239 -7.190 -7.023 1.00 91.00 91 LEU A N 1
ATOM 699 C CA . LEU A 1 91 ? -0.161 -7.272 -7.436 1.00 91.00 91 LEU A CA 1
ATOM 700 C C . LEU A 1 91 ? -0.858 -8.543 -6.913 1.00 91.00 91 LEU A C 1
ATOM 702 O O . LEU A 1 91 ? -2.023 -8.467 -6.522 1.00 91.00 91 LEU A O 1
ATOM 706 N N . HIS A 1 92 ? -0.165 -9.688 -6.851 1.00 91.19 92 HIS A N 1
ATOM 707 C CA . HIS A 1 92 ? -0.727 -10.916 -6.271 1.00 91.19 92 HIS A CA 1
ATOM 708 C C . HIS A 1 92 ? -1.032 -10.738 -4.784 1.00 91.19 92 HIS A C 1
ATOM 710 O O . HIS A 1 92 ? -2.100 -11.148 -4.337 1.00 91.19 92 HIS A O 1
ATOM 716 N N . TRP A 1 93 ? -0.135 -10.090 -4.037 1.00 93.19 93 TRP A N 1
ATOM 717 C CA . TRP A 1 93 ? -0.336 -9.793 -2.618 1.00 93.19 93 TRP A CA 1
ATOM 718 C C . TRP A 1 93 ? -1.550 -8.882 -2.413 1.00 93.19 93 TRP A C 1
ATOM 720 O O . TRP A 1 93 ? -2.446 -9.221 -1.641 1.00 93.19 93 TRP A O 1
ATOM 730 N N . ALA A 1 94 ? -1.642 -7.783 -3.165 1.00 93.56 94 ALA A N 1
ATOM 731 C CA . ALA A 1 94 ? -2.788 -6.879 -3.095 1.00 93.56 94 ALA A CA 1
ATOM 732 C C . ALA A 1 94 ? -4.119 -7.593 -3.414 1.00 93.56 94 ALA A C 1
ATOM 734 O O . ALA A 1 94 ? -5.112 -7.391 -2.715 1.00 93.56 94 ALA A O 1
ATOM 735 N N . CYS A 1 95 ? -4.141 -8.471 -4.425 1.00 92.81 95 CYS A N 1
ATOM 736 C CA . CYS A 1 95 ? -5.338 -9.240 -4.785 1.00 92.81 95 CYS A CA 1
ATOM 737 C C . CYS A 1 95 ? -5.700 -10.291 -3.730 1.00 92.81 95 CYS A C 1
ATOM 739 O O . CYS A 1 95 ? -6.873 -10.427 -3.387 1.00 92.81 95 CYS A O 1
ATOM 741 N N . TYR A 1 96 ? -4.710 -11.016 -3.206 1.00 93.88 96 TYR A N 1
ATOM 742 C CA . TYR A 1 96 ? -4.911 -12.068 -2.209 1.00 93.88 96 TYR A CA 1
ATOM 743 C C . TYR A 1 96 ? -5.546 -11.525 -0.923 1.00 93.88 96 TYR A C 1
ATOM 745 O O . TYR A 1 96 ? -6.465 -12.135 -0.381 1.00 93.88 96 TYR A O 1
ATOM 753 N N . TYR A 1 97 ? -5.106 -10.346 -0.476 1.00 93.75 97 TYR A N 1
ATOM 754 C CA . TYR A 1 97 ? -5.663 -9.670 0.699 1.00 93.75 97 TYR A CA 1
ATOM 755 C C . TYR A 1 97 ? -6.880 -8.781 0.387 1.00 93.75 97 TYR A C 1
ATOM 757 O O . TYR A 1 97 ? -7.441 -8.177 1.297 1.00 93.75 97 TYR A O 1
ATOM 765 N N . GLY A 1 98 ? -7.314 -8.697 -0.876 1.00 93.88 98 GLY A N 1
ATOM 766 C CA . GLY A 1 98 ? -8.489 -7.915 -1.274 1.00 93.88 98 GLY A CA 1
ATOM 767 C C . GLY A 1 98 ? -8.304 -6.395 -1.189 1.00 93.88 98 GLY A C 1
ATOM 768 O O . GLY A 1 98 ? -9.284 -5.662 -1.052 1.00 93.88 98 GLY A O 1
ATOM 769 N N . GLN A 1 99 ? -7.067 -5.901 -1.279 1.00 95.38 99 GLN A N 1
ATOM 770 C CA . GLN A 1 99 ? -6.751 -4.477 -1.165 1.00 95.38 99 GLN A CA 1
ATOM 771 C C . GLN A 1 99 ? -7.010 -3.730 -2.472 1.00 95.38 99 GLN A C 1
ATOM 773 O O . GLN A 1 99 ? -6.101 -3.473 -3.265 1.00 95.38 99 GLN A O 1
ATOM 778 N N . LEU A 1 100 ? -8.268 -3.342 -2.695 1.00 93.50 100 LEU A N 1
ATOM 779 C CA . LEU A 1 100 ? -8.689 -2.668 -3.925 1.00 93.50 100 LEU A CA 1
ATOM 780 C C . LEU A 1 100 ? -7.892 -1.385 -4.209 1.00 93.50 100 LEU A C 1
ATOM 782 O O . LEU A 1 100 ? -7.501 -1.158 -5.352 1.00 93.50 100 LEU A O 1
ATOM 786 N N . SER A 1 101 ? -7.622 -0.570 -3.187 1.00 93.12 101 SER A N 1
ATOM 787 C CA . SER A 1 101 ? -6.870 0.685 -3.330 1.00 93.12 101 SER A CA 1
ATOM 788 C C . SER A 1 101 ? -5.465 0.439 -3.880 1.00 93.12 101 SER A C 1
ATOM 790 O O . SER A 1 101 ? -5.052 1.071 -4.852 1.00 93.12 101 SER A O 1
ATOM 792 N N . SER A 1 102 ? -4.752 -0.539 -3.316 1.00 92.94 102 SER A N 1
ATOM 793 C CA . SER A 1 102 ? -3.428 -0.935 -3.795 1.00 92.94 102 SER A CA 1
ATOM 794 C C . SER A 1 102 ? -3.476 -1.504 -5.205 1.00 92.94 102 SER A C 1
ATOM 796 O O . SER A 1 102 ? -2.644 -1.140 -6.032 1.00 92.94 102 SER A O 1
ATOM 798 N N . VAL A 1 103 ? -4.473 -2.340 -5.513 1.00 92.12 103 VAL A N 1
ATOM 799 C CA . VAL A 1 103 ? -4.670 -2.880 -6.865 1.00 92.12 103 VAL A CA 1
ATOM 800 C C . VAL A 1 103 ? -4.867 -1.749 -7.875 1.00 92.12 103 VAL A C 1
ATOM 802 O O . VAL A 1 103 ? -4.192 -1.732 -8.895 1.00 92.12 103 VAL A O 1
ATOM 805 N N . GLN A 1 104 ? -5.729 -0.770 -7.597 1.00 92.38 104 GLN A N 1
ATOM 806 C CA . GLN A 1 104 ? -5.968 0.352 -8.512 1.00 92.38 104 GLN A CA 1
ATOM 807 C C . GLN A 1 104 ? -4.699 1.165 -8.786 1.00 92.38 104 GLN A C 1
ATOM 809 O O . GLN A 1 104 ? -4.425 1.499 -9.940 1.00 92.38 104 GLN A O 1
ATOM 814 N N . ILE A 1 105 ? -3.917 1.455 -7.743 1.00 91.25 105 ILE A N 1
ATOM 815 C CA . ILE A 1 105 ? -2.652 2.187 -7.867 1.00 91.25 105 ILE A CA 1
ATOM 816 C C . ILE A 1 105 ? -1.655 1.389 -8.714 1.00 91.25 105 ILE A C 1
ATOM 818 O O . ILE A 1 105 ? -1.090 1.934 -9.665 1.00 91.25 105 ILE A O 1
ATOM 822 N N . LEU A 1 106 ? -1.473 0.100 -8.408 1.00 89.00 106 LEU A N 1
ATOM 823 C CA . LEU A 1 106 ? -0.569 -0.778 -9.150 1.00 89.00 106 LEU A CA 1
ATOM 824 C C . LEU A 1 106 ? -1.003 -0.892 -10.615 1.00 89.00 106 LEU A C 1
ATOM 826 O O . LEU A 1 106 ? -0.194 -0.658 -11.497 1.00 89.00 106 LEU A O 1
ATOM 830 N N . ILE A 1 107 ? -2.280 -1.141 -10.902 1.00 88.19 107 ILE A N 1
ATOM 831 C CA . ILE A 1 107 ? -2.800 -1.274 -12.275 1.00 88.19 107 ILE A CA 1
ATOM 832 C C . ILE A 1 107 ? -2.594 -0.003 -13.111 1.00 88.19 107 ILE A C 1
ATOM 834 O O . ILE A 1 107 ? -2.336 -0.078 -14.313 1.00 88.19 107 ILE A O 1
ATOM 838 N N . LYS A 1 108 ? -2.752 1.165 -12.483 1.00 86.88 108 LYS A N 1
ATOM 839 C CA . LYS A 1 108 ? -2.641 2.471 -13.140 1.00 86.88 108 LYS A CA 1
ATOM 840 C C . LYS A 1 108 ? -1.192 2.849 -13.445 1.00 86.88 108 LYS A C 1
ATOM 842 O O . LYS A 1 108 ? -0.942 3.509 -14.450 1.00 86.88 108 LYS A O 1
ATOM 847 N N . LEU A 1 109 ? -0.268 2.499 -12.551 1.00 81.25 1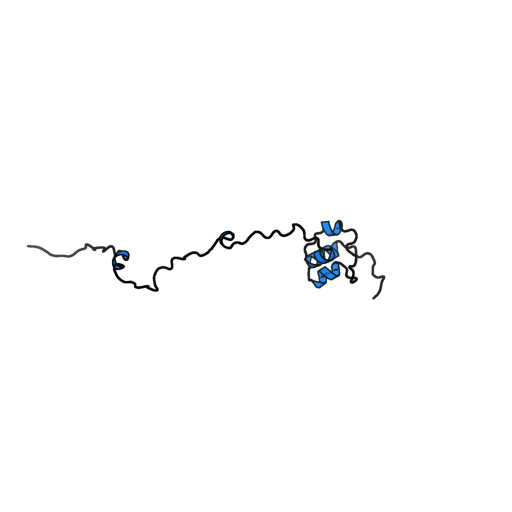09 LEU A N 1
ATOM 848 C CA . LEU A 1 109 ? 1.130 2.930 -12.617 1.00 81.25 109 LEU A CA 1
ATOM 849 C C . LEU A 1 109 ? 2.069 1.875 -13.189 1.00 81.25 109 LEU A C 1
ATOM 851 O O . LEU A 1 109 ? 3.109 2.251 -13.720 1.00 81.25 109 LEU A O 1
ATOM 855 N N . VAL A 1 110 ? 1.725 0.591 -13.091 1.00 73.19 110 VAL A N 1
ATOM 856 C CA . VAL A 1 110 ? 2.469 -0.494 -13.727 1.00 73.19 110 VAL A CA 1
ATOM 857 C C . VAL A 1 110 ? 2.150 -0.453 -15.221 1.00 73.19 110 VAL A C 1
ATOM 859 O O . VAL A 1 110 ? 1.009 -0.714 -15.616 1.00 73.19 110 VAL A O 1
ATOM 862 N N . PRO A 1 111 ? 3.124 -0.124 -16.085 1.00 65.12 111 PRO A N 1
ATOM 863 C CA . PRO A 1 111 ? 2.934 -0.280 -17.507 1.00 65.12 111 PRO A CA 1
ATOM 864 C C . PRO A 1 111 ? 2.973 -1.781 -17.805 1.00 65.12 111 PRO A C 1
ATOM 866 O O . PRO A 1 111 ? 3.984 -2.452 -17.606 1.00 65.12 111 PRO A O 1
ATOM 869 N N . TRP A 1 112 ? 1.847 -2.317 -18.268 1.00 62.50 112 TRP A N 1
ATOM 870 C CA . TRP A 1 112 ? 1.696 -3.692 -18.746 1.00 62.50 112 TRP A CA 1
ATOM 871 C C . TRP A 1 112 ? 2.434 -3.866 -20.082 1.00 62.50 112 TRP A C 1
ATOM 873 O O . TRP A 1 112 ? 1.841 -4.183 -21.110 1.00 62.50 112 TRP A O 1
ATOM 883 N N . GLU A 1 113 ? 3.731 -3.579 -20.103 1.00 50.62 113 GLU A N 1
ATOM 884 C CA . GLU A 1 113 ? 4.587 -3.727 -21.272 1.00 50.62 113 GLU A CA 1
ATOM 885 C C . GLU A 1 113 ? 4.675 -5.217 -21.615 1.00 50.62 113 GLU A C 1
ATOM 887 O O . GLU A 1 113 ? 5.421 -5.978 -21.002 1.00 50.62 113 GLU A O 1
ATOM 892 N N . GLY A 1 114 ? 3.859 -5.658 -22.573 1.00 53.44 114 GLY A N 1
ATOM 893 C CA . GLY A 1 114 ? 4.184 -6.756 -23.484 1.00 53.44 114 GLY A CA 1
ATOM 894 C C . GLY A 1 114 ? 4.499 -8.138 -22.897 1.00 53.44 114 GLY A C 1
ATOM 895 O O . GLY A 1 114 ? 4.933 -9.004 -23.653 1.00 53.44 114 GLY A O 1
ATOM 896 N N . LYS A 1 115 ? 4.251 -8.428 -21.613 1.00 53.12 115 LYS A N 1
ATOM 897 C CA . LYS A 1 115 ? 4.433 -9.777 -21.030 1.00 53.12 115 LYS A CA 1
ATOM 898 C C . LYS A 1 115 ? 3.307 -10.756 -21.412 1.00 53.12 115 LYS A C 1
ATOM 900 O O . LYS A 1 115 ? 2.950 -11.638 -20.644 1.00 53.12 115 LYS A O 1
ATOM 905 N N . LEU A 1 116 ? 2.799 -10.671 -22.642 1.00 49.56 116 LEU A N 1
ATOM 906 C CA . LEU A 1 116 ? 2.037 -11.746 -23.299 1.00 49.56 116 LEU A CA 1
ATOM 907 C C . LEU A 1 116 ? 2.971 -12.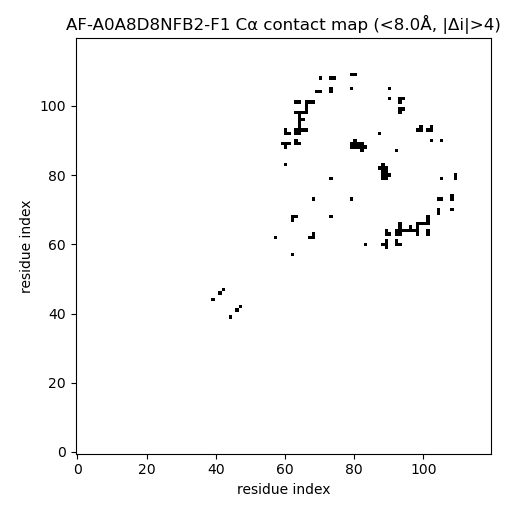809 -23.925 1.00 49.56 116 LEU A C 1
ATOM 909 O O . LEU A 1 116 ? 2.576 -13.526 -24.841 1.00 49.56 116 LEU A O 1
ATOM 913 N N . GLY A 1 117 ? 4.230 -12.887 -23.473 1.00 48.38 117 GLY A N 1
ATOM 914 C CA . GLY A 1 117 ? 5.289 -13.672 -24.114 1.00 48.38 117 GLY A CA 1
ATOM 915 C C . GLY A 1 117 ? 5.894 -14.813 -23.295 1.00 48.38 117 GLY A C 1
ATOM 916 O O . GLY A 1 117 ? 6.634 -15.603 -23.872 1.00 48.38 117 GLY A O 1
ATOM 917 N N . HIS A 1 118 ? 5.595 -14.957 -21.999 1.00 46.91 118 HIS A N 1
ATOM 918 C CA . HIS A 1 118 ? 6.028 -16.138 -21.247 1.00 46.91 118 HIS A CA 1
ATOM 919 C C . HIS A 1 118 ? 4.819 -16.840 -20.641 1.00 46.91 118 HIS A C 1
ATOM 921 O O . HIS A 1 118 ? 4.217 -16.392 -19.671 1.00 46.91 118 HIS A O 1
ATOM 927 N N . ARG A 1 119 ? 4.447 -17.907 -21.345 1.00 41.69 119 ARG A N 1
ATOM 928 C CA . ARG A 1 119 ? 3.357 -18.837 -21.078 1.00 41.69 119 ARG A CA 1
ATOM 929 C C . ARG A 1 119 ? 3.436 -19.423 -19.663 1.00 41.69 119 ARG A C 1
ATOM 931 O O . ARG A 1 119 ? 4.522 -19.496 -19.087 1.00 41.69 119 ARG A O 1
ATOM 938 N N . PHE A 1 120 ? 2.260 -19.852 -19.198 1.00 44.66 120 PHE A N 1
ATOM 939 C CA . PHE A 1 120 ? 2.061 -20.928 -18.225 1.00 44.66 120 PHE A CA 1
ATOM 940 C C . PHE A 1 120 ? 3.062 -22.075 -18.402 1.00 44.66 120 PHE A C 1
ATOM 942 O O . PHE A 1 120 ? 3.387 -22.385 -19.576 1.00 44.66 120 PHE A O 1
#